Protein AF-A0A6I3U5J6-F1 (afdb_monomer_lite)

InterPro domains:
  IPR018573 Restriction endonuclease, type II, AlwI [PF09491] (8-108)

Sequence (108 aa):
EFGITKVSEVLSFISQRNDKKVQELVTDNALVPTIFEYILAIAWYYISDKKFQLRKSMQLTFSADNLPLSHAGGNKGDIEIEYSDKMLLLEATLMDKSTQKRGELEPV

Radius of gyration: 13.77 Å; chains: 1; bounding box: 37×25×36 Å

Secondary structure (DSSP, 8-state):
---HHHHHHHHHHHHTT-HHHHHHHS-SSS-HHHHHHHHHHHHHHHHS-----TTTTB-EEE-TTS-EEEE--SS--SEEEE-SS-EEEE------HHHHHHHHTTT-

Organism: Streptococcus pneumoniae (NCBI:txid1313)

Foldseek 3Di:
DQDPVLLVVLVVCLVVVVQVVNCVSANPLAGSQQSQLLSVLVNCVVPVPDDWDSVVQAQFDADPVRGGRDGNDDLDARGWTDDPVDIDGDHTDPDDPVCCCVPPVVSD

Structure (mmCIF, N/CA/C/O backbone):
data_AF-A0A6I3U5J6-F1
#
_entry.id   AF-A0A6I3U5J6-F1
#
loop_
_atom_site.group_PDB
_atom_site.id
_atom_site.type_symbol
_atom_site.l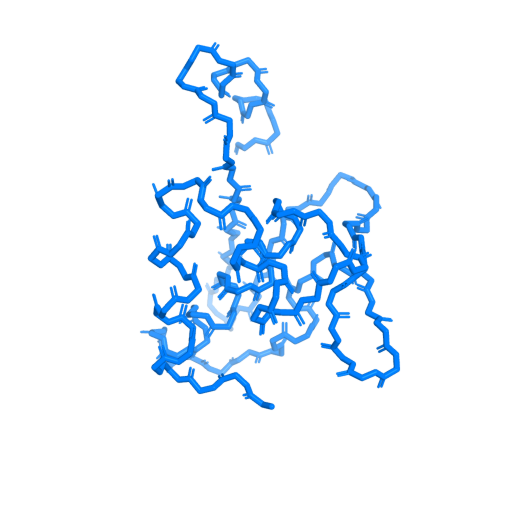abel_atom_id
_atom_site.label_alt_id
_atom_site.label_comp_id
_atom_site.label_asym_id
_atom_site.label_entity_id
_atom_site.label_seq_id
_atom_site.pdbx_PDB_ins_code
_atom_site.Cartn_x
_atom_site.Cartn_y
_atom_site.Cartn_z
_atom_site.occupancy
_atom_site.B_iso_or_equiv
_atom_site.auth_seq_id
_atom_site.auth_comp_id
_atom_site.auth_asym_id
_atom_site.auth_atom_id
_atom_site.pdbx_PDB_model_num
ATOM 1 N N . GLU A 1 1 ? 8.522 -2.161 10.652 1.00 72.06 1 GLU A N 1
ATOM 2 C CA . GLU A 1 1 ? 7.188 -1.582 10.925 1.00 72.06 1 GLU A CA 1
ATOM 3 C C . GLU A 1 1 ? 6.969 -0.363 10.022 1.00 72.06 1 GLU A C 1
ATOM 5 O O . GLU A 1 1 ? 7.929 0.367 9.788 1.00 72.06 1 GLU A O 1
ATOM 10 N N . PHE A 1 2 ? 5.777 -0.185 9.440 1.00 92.19 2 PHE A N 1
ATOM 11 C CA . PHE A 1 2 ? 5.473 0.886 8.474 1.00 92.19 2 PHE A CA 1
ATOM 12 C C . PHE A 1 2 ? 4.714 2.033 9.143 1.00 92.19 2 PHE A C 1
ATOM 14 O O . PHE A 1 2 ? 3.493 2.034 9.142 1.00 92.19 2 PHE A O 1
ATOM 21 N N . GLY A 1 3 ? 5.433 3.009 9.705 1.00 95.31 3 GLY A N 1
ATOM 22 C CA . GLY A 1 3 ? 4.818 4.234 10.233 1.00 95.31 3 GLY A CA 1
ATOM 23 C C . GLY A 1 3 ? 4.309 5.178 9.134 1.00 95.31 3 GLY A C 1
ATOM 24 O O . GLY A 1 3 ? 4.733 5.076 7.981 1.00 95.31 3 GLY A O 1
ATOM 25 N N . ILE A 1 4 ? 3.466 6.149 9.510 1.00 95.88 4 ILE A N 1
ATOM 26 C CA . ILE A 1 4 ? 2.828 7.127 8.600 1.00 95.88 4 ILE A CA 1
ATOM 27 C C . ILE A 1 4 ? 3.836 7.788 7.647 1.00 95.88 4 ILE A C 1
ATOM 29 O O . ILE A 1 4 ? 3.593 7.844 6.446 1.00 95.88 4 ILE A O 1
ATOM 33 N N . THR A 1 5 ? 4.993 8.239 8.145 1.00 97.38 5 THR A N 1
ATOM 34 C CA . THR A 1 5 ? 6.021 8.883 7.307 1.00 97.38 5 THR A CA 1
ATOM 35 C C . THR A 1 5 ? 6.529 7.957 6.205 1.00 97.38 5 THR A C 1
ATOM 37 O O . THR A 1 5 ? 6.624 8.374 5.054 1.00 97.38 5 THR A O 1
ATOM 40 N N . LYS A 1 6 ? 6.803 6.688 6.537 1.00 98.00 6 LYS A N 1
ATOM 41 C CA . LYS A 1 6 ? 7.290 5.697 5.570 1.00 98.00 6 LYS A CA 1
ATOM 42 C C . LYS A 1 6 ? 6.204 5.332 4.556 1.00 98.00 6 LYS A C 1
ATOM 44 O O . LYS A 1 6 ? 6.496 5.192 3.377 1.00 98.00 6 LYS A O 1
ATOM 49 N N . VAL A 1 7 ? 4.954 5.207 5.000 1.00 98.38 7 VAL A N 1
ATOM 50 C CA . VAL A 1 7 ? 3.801 4.963 4.118 1.00 98.38 7 VAL A CA 1
ATOM 51 C C . VAL A 1 7 ? 3.658 6.090 3.094 1.00 98.38 7 VAL A C 1
ATOM 53 O O . VAL A 1 7 ? 3.618 5.824 1.895 1.00 98.38 7 VAL A O 1
ATOM 56 N N . SER A 1 8 ? 3.663 7.346 3.548 1.00 98.19 8 SER A N 1
ATOM 57 C CA . SER A 1 8 ? 3.593 8.520 2.670 1.00 98.19 8 SER A CA 1
ATOM 58 C C . SER A 1 8 ? 4.777 8.606 1.705 1.00 98.19 8 SER A C 1
ATOM 60 O O . SER A 1 8 ? 4.596 8.942 0.535 1.00 98.19 8 SER A O 1
ATOM 62 N N . GLU A 1 9 ? 5.986 8.278 2.167 1.00 98.50 9 GLU A N 1
ATOM 63 C CA . GLU A 1 9 ? 7.182 8.228 1.322 1.00 98.50 9 GLU A CA 1
ATOM 64 C C . GLU A 1 9 ? 7.047 7.179 0.209 1.00 98.50 9 GLU A C 1
ATOM 66 O O . GLU A 1 9 ? 7.284 7.486 -0.960 1.00 98.50 9 GLU A O 1
ATOM 71 N N . VAL A 1 10 ? 6.605 5.961 0.539 1.00 98.75 10 VAL A N 1
ATOM 72 C CA . VAL A 1 10 ? 6.408 4.902 -0.461 1.00 98.75 10 VAL A CA 1
ATOM 73 C C . VAL A 1 10 ? 5.324 5.291 -1.470 1.00 98.75 10 VAL A C 1
ATOM 75 O O . VAL A 1 10 ? 5.548 5.152 -2.672 1.00 98.75 10 VAL A O 1
ATOM 78 N N . LEU A 1 11 ? 4.191 5.842 -1.020 1.00 98.56 11 LEU A N 1
ATOM 79 C CA . LEU A 1 11 ? 3.132 6.332 -1.915 1.00 98.56 11 LEU A CA 1
ATOM 80 C C . LEU A 1 11 ? 3.634 7.435 -2.861 1.00 98.56 11 LEU A C 1
ATOM 82 O O . LEU A 1 11 ? 3.278 7.443 -4.040 1.00 98.56 11 LEU A O 1
ATOM 86 N N . SER A 1 12 ? 4.505 8.326 -2.377 1.00 98.62 12 SER A N 1
ATOM 87 C CA . SER A 1 12 ? 5.158 9.339 -3.213 1.00 98.62 12 SER A CA 1
ATOM 88 C C . SER A 1 12 ? 5.982 8.693 -4.333 1.00 98.62 12 SER A C 1
ATOM 90 O O . SER A 1 12 ? 5.808 9.044 -5.501 1.00 98.62 12 SER A O 1
ATOM 92 N N . PHE A 1 13 ? 6.802 7.684 -4.025 1.00 98.81 13 PHE A N 1
ATOM 93 C CA . PHE A 1 13 ? 7.575 6.971 -5.049 1.00 98.81 13 PHE A CA 1
ATOM 94 C C . PHE A 1 13 ? 6.706 6.162 -6.022 1.00 98.81 13 PHE A C 1
ATOM 96 O O . PHE A 1 13 ? 7.010 6.149 -7.217 1.00 98.81 13 PHE A O 1
ATOM 103 N N . ILE A 1 14 ? 5.602 5.567 -5.558 1.00 98.50 14 ILE A N 1
ATOM 104 C CA . ILE A 1 14 ? 4.612 4.911 -6.430 1.00 98.50 14 ILE A CA 1
ATOM 105 C C . ILE A 1 14 ? 4.030 5.924 -7.427 1.00 98.50 14 ILE A C 1
ATOM 107 O O . ILE A 1 14 ? 4.016 5.665 -8.631 1.00 98.50 14 ILE A O 1
ATOM 111 N N . SER A 1 15 ? 3.626 7.112 -6.960 1.00 97.94 15 SER A N 1
ATOM 112 C CA . SER A 1 15 ? 3.062 8.165 -7.825 1.00 97.94 15 SER A CA 1
ATOM 113 C C . SER A 1 15 ? 4.037 8.666 -8.899 1.00 97.94 15 SER A C 1
ATOM 115 O O . SER A 1 15 ? 3.622 9.087 -9.976 1.00 97.94 15 SER A O 1
ATOM 117 N N . GLN A 1 16 ? 5.339 8.574 -8.624 1.00 98.12 16 GLN A N 1
ATOM 118 C CA . GLN A 1 16 ? 6.418 8.958 -9.535 1.00 98.12 16 GLN A CA 1
ATOM 119 C C . GLN A 1 16 ? 6.857 7.810 -10.455 1.00 98.12 16 GLN A C 1
ATOM 121 O O . GLN A 1 16 ? 7.770 8.001 -11.258 1.00 98.12 16 GLN A O 1
ATOM 126 N N . ARG A 1 17 ? 6.249 6.618 -10.330 1.00 97.31 17 ARG A N 1
ATOM 127 C CA . ARG A 1 17 ? 6.670 5.382 -11.014 1.00 97.31 17 ARG A CA 1
ATOM 128 C C . ARG A 1 17 ? 8.140 5.031 -10.755 1.00 97.31 17 ARG A C 1
ATOM 130 O O . ARG A 1 17 ? 8.836 4.514 -11.627 1.00 97.31 17 ARG A O 1
ATOM 137 N N . ASN A 1 18 ? 8.623 5.319 -9.542 1.00 98.44 18 ASN A N 1
ATOM 138 C CA . ASN A 1 18 ? 9.969 4.960 -9.101 1.00 98.44 18 ASN A CA 1
ATOM 139 C C . ASN A 1 18 ? 9.970 3.572 -8.446 1.00 98.44 18 ASN A C 1
ATOM 141 O O . ASN A 1 18 ? 10.206 3.414 -7.246 1.00 98.44 18 ASN A O 1
ATOM 145 N N . ASP A 1 19 ? 9.693 2.563 -9.265 1.00 98.44 19 ASP A N 1
ATOM 146 C CA . ASP A 1 19 ? 9.455 1.179 -8.847 1.00 98.44 19 ASP A CA 1
ATOM 147 C C . ASP A 1 19 ? 10.649 0.581 -8.088 1.00 98.44 19 ASP A C 1
ATOM 149 O O . ASP A 1 19 ? 10.478 -0.081 -7.063 1.00 98.44 19 ASP A O 1
ATOM 153 N N . LYS A 1 20 ? 11.874 0.910 -8.522 1.00 98.56 20 LYS A N 1
ATOM 154 C CA . LYS A 1 20 ? 13.105 0.506 -7.832 1.00 98.56 20 LYS A CA 1
ATOM 155 C C . LYS A 1 20 ? 13.113 0.996 -6.385 1.00 98.56 20 LYS A C 1
ATOM 157 O O . LYS A 1 20 ? 13.414 0.227 -5.476 1.00 98.56 20 LYS A O 1
ATOM 162 N N . LYS A 1 21 ? 12.767 2.269 -6.156 1.00 98.56 21 LYS A N 1
ATOM 163 C CA . LYS A 1 21 ? 12.785 2.832 -4.805 1.00 98.56 21 LYS A CA 1
ATOM 164 C C . LYS A 1 21 ? 11.683 2.252 -3.924 1.00 98.56 21 LYS A C 1
ATOM 166 O O . LYS A 1 21 ? 11.905 2.038 -2.735 1.00 98.56 21 LYS A O 1
ATOM 171 N N . VAL A 1 22 ? 10.523 1.954 -4.509 1.00 98.75 22 VAL A N 1
ATOM 172 C CA . VAL A 1 22 ? 9.428 1.262 -3.818 1.00 98.75 22 VAL A CA 1
ATOM 173 C C . VAL A 1 22 ? 9.888 -0.109 -3.319 1.00 98.75 22 VAL A C 1
ATOM 175 O O . VAL A 1 22 ? 9.728 -0.409 -2.136 1.00 98.75 22 VAL A O 1
ATOM 178 N N . GLN A 1 23 ? 10.523 -0.907 -4.178 1.00 98.44 23 GLN A N 1
ATOM 179 C CA . GLN A 1 23 ? 11.020 -2.232 -3.800 1.00 98.44 23 GLN A CA 1
ATOM 180 C C . GLN A 1 23 ? 12.147 -2.163 -2.759 1.00 98.44 23 GLN A C 1
ATOM 182 O O . GLN A 1 23 ? 12.122 -2.918 -1.791 1.00 98.44 23 GLN A O 1
ATOM 187 N N . GLU A 1 24 ? 13.074 -1.204 -2.874 1.00 98.19 24 GLU A N 1
ATOM 188 C CA . GLU A 1 24 ? 14.111 -0.964 -1.853 1.00 98.19 24 GLU A CA 1
ATOM 189 C C . GLU A 1 24 ? 13.523 -0.628 -0.471 1.00 98.19 24 GLU A C 1
ATOM 191 O O . GLU A 1 24 ? 14.082 -1.010 0.557 1.00 98.19 24 GLU A O 1
ATOM 196 N N . LEU A 1 25 ? 12.419 0.126 -0.424 1.00 98.12 25 LEU A N 1
ATOM 197 C CA . LEU A 1 25 ? 11.792 0.554 0.831 1.00 98.12 25 LEU A CA 1
ATOM 198 C C . LEU A 1 25 ? 10.865 -0.505 1.436 1.00 98.12 25 LEU A C 1
ATOM 200 O O . LEU A 1 25 ? 10.653 -0.492 2.657 1.00 98.12 25 LEU A O 1
ATOM 204 N N . VAL A 1 26 ? 10.290 -1.376 0.604 1.00 98.25 26 VAL A N 1
ATOM 205 C CA . VAL A 1 26 ? 9.306 -2.384 1.014 1.00 98.25 26 VAL A CA 1
ATOM 206 C C . VAL A 1 26 ? 9.879 -3.789 0.900 1.00 98.25 26 VAL A C 1
ATOM 208 O O . VAL A 1 26 ? 10.204 -4.388 1.923 1.00 98.25 26 VAL A O 1
ATOM 211 N N . THR A 1 27 ? 9.959 -4.320 -0.317 1.00 98.06 27 THR A N 1
ATOM 212 C CA . THR A 1 27 ? 10.559 -5.613 -0.649 1.00 98.06 27 THR A CA 1
ATOM 213 C C . THR A 1 27 ? 10.705 -5.737 -2.165 1.00 98.06 27 THR A C 1
ATOM 215 O O . THR A 1 27 ? 9.887 -5.214 -2.918 1.00 98.06 27 THR A O 1
ATOM 218 N N . ASP A 1 28 ? 11.717 -6.465 -2.616 1.00 97.56 28 ASP A N 1
ATOM 219 C CA . ASP A 1 28 ? 11.911 -6.902 -4.000 1.00 97.56 28 ASP A CA 1
ATOM 220 C C . ASP A 1 28 ? 11.256 -8.264 -4.303 1.00 97.56 28 ASP A C 1
ATOM 222 O O . ASP A 1 28 ? 11.212 -8.682 -5.457 1.00 97.56 28 ASP A O 1
ATOM 226 N N . ASN A 1 29 ? 10.678 -8.927 -3.294 1.00 97.56 29 ASN A N 1
ATOM 227 C CA . ASN A 1 29 ? 9.975 -10.207 -3.448 1.00 97.56 29 ASN A CA 1
ATOM 228 C C . ASN A 1 29 ? 8.543 -10.072 -3.996 1.00 97.56 29 ASN A C 1
ATOM 230 O O . ASN A 1 29 ? 7.873 -11.084 -4.193 1.00 97.56 29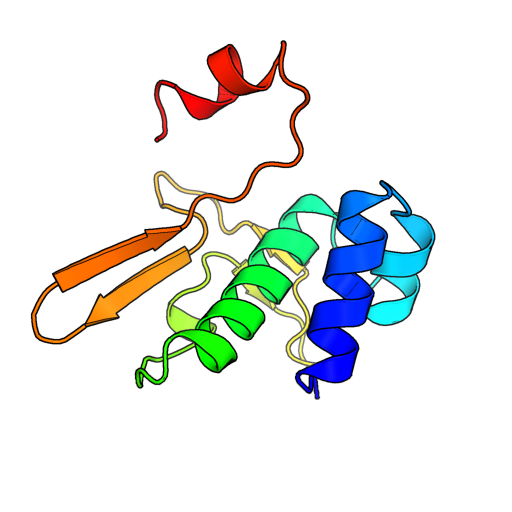 ASN A O 1
ATOM 234 N N . ALA A 1 30 ? 8.064 -8.846 -4.220 1.00 97.62 30 ALA A N 1
ATOM 235 C CA . ALA A 1 30 ? 6.736 -8.557 -4.750 1.00 97.62 30 ALA A CA 1
ATOM 236 C C . ALA A 1 30 ? 6.795 -7.519 -5.876 1.00 97.62 30 ALA A C 1
ATOM 238 O O . ALA A 1 30 ? 7.697 -6.676 -5.951 1.00 97.62 30 ALA A O 1
ATOM 239 N N . LEU A 1 31 ? 5.792 -7.566 -6.753 1.00 97.75 31 LEU A N 1
ATOM 240 C CA . LEU A 1 31 ? 5.600 -6.552 -7.786 1.00 97.75 31 LEU A CA 1
ATOM 241 C C . LEU A 1 31 ? 5.054 -5.257 -7.171 1.00 97.75 31 LEU A C 1
ATOM 243 O O . LEU A 1 31 ? 4.331 -5.279 -6.175 1.00 97.75 31 LEU A O 1
ATOM 247 N N . VAL A 1 32 ? 5.359 -4.119 -7.797 1.00 98.25 32 VAL A N 1
ATOM 248 C CA . VAL A 1 32 ? 4.924 -2.800 -7.307 1.00 98.25 32 VAL A CA 1
ATOM 249 C C . VAL A 1 32 ? 3.400 -2.655 -7.180 1.00 98.25 32 VAL A C 1
ATOM 251 O O . VAL A 1 32 ? 2.986 -2.072 -6.182 1.00 98.25 32 VAL A O 1
ATOM 254 N N . PRO A 1 33 ? 2.547 -3.205 -8.069 1.00 97.00 33 PRO A N 1
ATOM 255 C CA . PRO A 1 33 ? 1.097 -3.228 -7.842 1.00 97.00 33 PRO A CA 1
ATOM 256 C C . PRO A 1 33 ? 0.696 -3.926 -6.531 1.00 97.00 33 PRO A C 1
ATOM 258 O O . PRO A 1 33 ? -0.001 -3.340 -5.714 1.00 97.00 33 PRO A O 1
ATOM 261 N N . THR A 1 34 ? 1.262 -5.100 -6.241 1.00 97.75 34 THR A N 1
ATOM 262 C CA . THR A 1 34 ? 1.020 -5.824 -4.979 1.00 97.75 34 THR A CA 1
ATOM 263 C C . THR A 1 34 ? 1.521 -5.042 -3.758 1.00 97.75 34 THR A C 1
ATOM 265 O O . THR A 1 34 ? 0.898 -5.029 -2.696 1.00 97.75 34 THR A O 1
ATOM 268 N N . ILE A 1 35 ? 2.657 -4.350 -3.893 1.00 98.38 35 ILE A N 1
ATOM 269 C CA . ILE A 1 35 ? 3.154 -3.442 -2.852 1.00 98.38 35 ILE A CA 1
ATOM 270 C C . ILE A 1 35 ? 2.207 -2.250 -2.674 1.00 98.38 35 ILE A C 1
ATOM 272 O O . ILE A 1 35 ? 2.022 -1.783 -1.550 1.00 98.38 35 ILE A O 1
ATOM 276 N N . PHE A 1 36 ? 1.606 -1.752 -3.753 1.00 98.44 36 PHE A N 1
ATOM 277 C CA . PHE A 1 36 ? 0.659 -0.650 -3.689 1.00 98.44 36 PHE A CA 1
ATOM 278 C C . PHE A 1 36 ? -0.597 -1.041 -2.906 1.00 98.44 36 PHE A C 1
ATOM 280 O O . PHE A 1 36 ? -0.948 -0.304 -1.988 1.00 98.44 36 PHE A O 1
ATOM 287 N N . GLU A 1 37 ? -1.183 -2.214 -3.159 1.00 97.81 37 GLU A N 1
ATOM 288 C CA . GLU A 1 37 ? -2.289 -2.773 -2.358 1.00 97.81 37 GLU A CA 1
ATOM 289 C C . GLU A 1 37 ? -1.921 -2.819 -0.861 1.00 97.81 37 GLU A C 1
ATOM 291 O O . GLU A 1 37 ? -2.626 -2.283 -0.001 1.00 97.81 37 GLU A O 1
ATOM 296 N N . TYR A 1 38 ? -0.745 -3.373 -0.542 1.00 98.00 38 TYR A N 1
ATOM 297 C CA . TYR A 1 38 ? -0.243 -3.475 0.832 1.00 98.00 38 TYR A CA 1
ATOM 298 C C . TYR A 1 38 ? -0.113 -2.109 1.526 1.00 98.00 38 TYR A C 1
ATOM 300 O O . TYR A 1 38 ? -0.583 -1.915 2.651 1.00 98.00 38 TYR A O 1
ATOM 308 N N . ILE A 1 39 ? 0.526 -1.143 0.862 1.00 98.44 39 ILE A N 1
ATOM 309 C CA . ILE A 1 39 ? 0.758 0.197 1.415 1.00 98.44 39 ILE A CA 1
ATOM 310 C C . ILE A 1 39 ? -0.548 0.989 1.502 1.00 98.44 39 ILE A C 1
ATOM 312 O O . ILE A 1 39 ? -0.733 1.733 2.467 1.00 98.44 39 ILE A O 1
ATOM 316 N N . LEU A 1 40 ? -1.468 0.809 0.553 1.00 98.12 40 LEU A N 1
ATOM 317 C CA . LEU A 1 40 ? -2.776 1.458 0.558 1.00 98.12 40 LEU A CA 1
ATOM 318 C C . LEU A 1 40 ? -3.630 0.986 1.738 1.00 98.12 40 LEU A C 1
ATOM 320 O O . LEU A 1 40 ? -4.231 1.819 2.418 1.00 98.12 40 LEU A O 1
ATOM 324 N N . ALA A 1 41 ? -3.621 -0.313 2.052 1.00 97.44 41 ALA A N 1
ATOM 325 C CA . ALA A 1 41 ? -4.314 -0.842 3.225 1.00 97.44 41 ALA A CA 1
ATOM 326 C C . ALA A 1 41 ? -3.774 -0.233 4.532 1.00 97.44 41 ALA A C 1
ATOM 328 O O . ALA A 1 41 ? -4.547 0.169 5.406 1.00 97.44 41 ALA A O 1
ATOM 329 N N . ILE A 1 42 ? -2.446 -0.108 4.657 1.00 97.44 42 ILE A N 1
ATOM 330 C CA . ILE A 1 42 ? -1.807 0.524 5.823 1.00 97.44 42 ILE A CA 1
ATOM 331 C C . ILE A 1 42 ? -2.139 2.023 5.878 1.00 97.44 42 ILE A C 1
ATOM 333 O O . ILE A 1 42 ? -2.445 2.549 6.948 1.00 97.44 42 ILE A O 1
ATOM 337 N N . ALA A 1 43 ? -2.115 2.719 4.739 1.00 97.81 43 ALA A N 1
ATOM 338 C CA . ALA A 1 43 ? -2.505 4.123 4.665 1.00 97.81 43 ALA A CA 1
ATOM 339 C C . ALA A 1 43 ? -3.949 4.311 5.141 1.00 97.81 43 ALA A C 1
ATOM 341 O O . ALA A 1 43 ? -4.200 5.152 6.005 1.00 97.81 43 ALA A O 1
ATOM 342 N N . TRP A 1 44 ? -4.875 3.479 4.654 1.00 97.81 44 TRP A N 1
ATOM 343 C CA . TRP A 1 44 ? -6.275 3.495 5.067 1.00 97.81 44 TRP A CA 1
ATOM 344 C C . TRP A 1 44 ? -6.450 3.217 6.562 1.00 97.81 44 TRP A C 1
ATOM 346 O O . TRP A 1 44 ? -7.239 3.888 7.230 1.00 97.81 44 TRP A O 1
ATOM 356 N N . TYR A 1 45 ? -5.678 2.281 7.120 1.00 96.00 45 TYR A N 1
ATOM 357 C CA . TYR A 1 45 ? -5.661 2.027 8.561 1.00 96.00 45 TYR A CA 1
ATOM 358 C C . TYR A 1 45 ? -5.319 3.287 9.366 1.00 96.00 45 TYR A C 1
ATOM 360 O O . TYR A 1 45 ? -5.967 3.559 10.373 1.00 96.00 45 TYR A O 1
ATOM 368 N N . TYR A 1 46 ? -4.364 4.093 8.895 1.00 95.56 46 TYR A N 1
ATOM 369 C CA . TYR A 1 46 ? -4.010 5.348 9.557 1.00 95.56 46 TYR A CA 1
ATOM 370 C C . TYR A 1 46 ? -5.047 6.460 9.375 1.00 95.56 46 TYR A C 1
ATOM 372 O O . TYR A 1 46 ? -5.322 7.175 10.336 1.00 95.56 46 TYR A O 1
ATOM 380 N N . ILE A 1 47 ? -5.612 6.635 8.176 1.00 96.00 47 ILE A N 1
ATOM 381 C CA . ILE A 1 47 ? -6.478 7.795 7.886 1.00 96.00 47 ILE A CA 1
ATOM 382 C C . ILE A 1 47 ? -7.957 7.571 8.206 1.00 96.00 47 ILE A C 1
ATOM 384 O O . ILE A 1 47 ? -8.694 8.540 8.368 1.00 96.00 47 ILE A O 1
ATOM 388 N N . SER A 1 48 ? -8.413 6.318 8.273 1.00 94.69 48 SER A N 1
ATOM 389 C CA . SER A 1 48 ? -9.833 6.023 8.499 1.00 94.69 48 SER A CA 1
ATOM 390 C C . SER A 1 48 ? -10.274 6.268 9.941 1.00 94.69 48 SER A C 1
ATOM 392 O O . SER A 1 48 ? -11.470 6.439 10.176 1.00 94.69 48 SER A O 1
ATOM 394 N N . ASP A 1 49 ? -9.339 6.247 10.900 1.00 87.81 49 ASP A N 1
ATOM 395 C CA . ASP A 1 49 ? -9.616 6.243 12.346 1.00 87.81 49 ASP A CA 1
ATOM 396 C C . ASP A 1 49 ? -10.621 5.139 12.758 1.00 87.81 49 ASP A C 1
ATOM 398 O O . ASP A 1 49 ? -11.365 5.234 13.737 1.00 87.81 49 ASP A O 1
ATOM 402 N N . LYS A 1 50 ? -10.688 4.056 11.969 1.00 91.50 50 LYS A N 1
ATOM 403 C CA . LYS A 1 50 ? -11.545 2.894 12.220 1.00 91.50 50 LYS A CA 1
ATOM 404 C C . LYS A 1 50 ? -10.709 1.692 12.626 1.00 91.50 50 LYS A C 1
ATOM 406 O O . LYS A 1 50 ? -9.615 1.462 12.124 1.00 91.50 50 LYS A O 1
ATOM 411 N N . LYS A 1 51 ? -11.279 0.854 13.493 1.00 89.75 51 LYS A N 1
ATOM 412 C CA . LYS A 1 51 ? -10.691 -0.438 13.859 1.00 89.75 51 LYS A CA 1
ATOM 413 C C . LYS A 1 51 ? -11.189 -1.520 12.909 1.00 89.75 51 LYS A C 1
ATOM 415 O O . LYS A 1 51 ? -12.388 -1.765 12.838 1.00 89.75 51 LYS A O 1
ATOM 420 N N . PHE A 1 52 ? -10.263 -2.182 12.228 1.00 95.06 52 PHE A N 1
ATOM 421 C CA . PHE A 1 52 ? -10.510 -3.376 11.422 1.00 95.06 52 PHE A CA 1
ATOM 422 C C . PHE A 1 52 ? -9.262 -4.267 11.419 1.00 95.06 52 PHE A C 1
ATOM 424 O O . PHE A 1 52 ? -8.174 -3.845 11.816 1.00 95.06 52 PHE A O 1
ATOM 431 N N . GLN A 1 53 ? -9.412 -5.527 11.009 1.00 94.50 53 GLN A N 1
ATOM 432 C CA . GLN A 1 53 ? -8.298 -6.474 10.961 1.00 94.50 53 GLN A CA 1
ATOM 433 C C . GLN A 1 53 ? -7.462 -6.244 9.697 1.00 94.50 53 GLN A C 1
ATOM 435 O O . GLN A 1 53 ? -7.671 -6.919 8.697 1.00 94.50 53 GLN A O 1
ATOM 440 N N . LEU A 1 54 ? -6.490 -5.328 9.770 1.00 95.00 54 LEU A N 1
ATOM 441 C CA . LEU A 1 54 ? -5.672 -4.884 8.632 1.00 95.00 54 LEU A CA 1
ATOM 442 C C . LEU A 1 54 ? -5.102 -6.028 7.779 1.00 95.00 54 LEU A C 1
ATOM 444 O O . LEU A 1 54 ? -5.182 -5.993 6.561 1.00 95.00 54 LEU A O 1
ATOM 448 N N . ARG A 1 55 ? -4.549 -7.080 8.396 1.00 94.12 55 ARG A N 1
ATOM 449 C CA . ARG A 1 55 ? -4.040 -8.220 7.615 1.00 94.12 55 ARG A CA 1
ATOM 450 C C . ARG A 1 55 ? -5.146 -8.952 6.863 1.00 94.12 55 ARG A C 1
ATOM 452 O O . ARG A 1 55 ? -4.932 -9.361 5.733 1.00 94.12 55 ARG A O 1
ATOM 459 N N . LYS A 1 56 ? -6.290 -9.162 7.515 1.00 94.06 56 LYS A N 1
ATOM 460 C CA . LYS A 1 56 ? -7.400 -9.929 6.942 1.00 94.06 56 LYS A CA 1
ATOM 461 C C . LYS A 1 56 ? -8.162 -9.159 5.877 1.00 94.06 56 LYS A C 1
ATOM 463 O O . LYS A 1 56 ? -8.880 -9.794 5.122 1.00 94.06 56 LYS A O 1
ATOM 468 N N . SER A 1 57 ? -8.027 -7.836 5.847 1.00 95.81 57 SER A N 1
ATOM 469 C CA . SER A 1 57 ? -8.640 -7.035 4.799 1.00 95.81 57 SER A CA 1
ATOM 470 C C . SER A 1 57 ? -7.874 -7.082 3.487 1.00 95.81 57 SER A C 1
ATOM 472 O O . SER A 1 57 ? -8.406 -6.600 2.508 1.00 95.81 57 SER A O 1
ATOM 474 N N . MET A 1 58 ? -6.630 -7.572 3.465 1.00 96.12 58 MET A N 1
ATOM 475 C CA . MET A 1 58 ? -5.796 -7.593 2.262 1.00 96.12 58 MET A CA 1
ATOM 476 C C . MET A 1 58 ? -5.836 -8.958 1.588 1.00 96.12 58 MET A C 1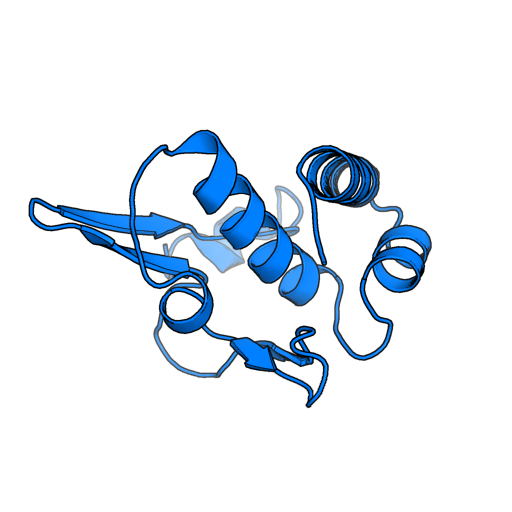
ATOM 478 O O . MET A 1 58 ? -5.556 -9.977 2.233 1.00 96.12 58 MET A O 1
ATOM 482 N N . GLN A 1 59 ? -6.042 -8.967 0.273 1.00 95.62 59 GLN A N 1
ATOM 483 C CA . GLN A 1 59 ? -6.074 -10.189 -0.525 1.00 95.62 59 GLN A CA 1
ATOM 484 C C . GLN A 1 59 ? -4.660 -10.527 -0.996 1.00 95.62 59 GLN A C 1
ATOM 486 O O . GLN A 1 59 ? -4.365 -10.664 -2.176 1.00 95.62 59 GLN A O 1
ATOM 491 N N . LEU A 1 60 ? -3.753 -10.664 -0.027 1.00 96.19 60 LEU A N 1
ATOM 492 C CA . LEU A 1 60 ? -2.322 -10.832 -0.246 1.00 96.19 60 LEU A CA 1
ATOM 493 C C . LEU A 1 60 ? -1.789 -12.080 0.456 1.00 96.19 60 LEU A C 1
ATOM 495 O O . LEU A 1 60 ? -2.250 -12.478 1.529 1.00 96.19 60 LEU A O 1
ATOM 499 N N . THR A 1 61 ? -0.744 -12.662 -0.122 1.00 95.56 61 THR A N 1
ATOM 500 C CA . THR A 1 61 ? 0.134 -13.598 0.581 1.00 95.56 61 THR A CA 1
ATOM 501 C C . THR A 1 61 ? 1.302 -12.844 1.216 1.00 95.56 61 THR A C 1
ATOM 503 O O . THR A 1 61 ? 1.730 -11.796 0.727 1.00 95.56 61 THR A O 1
ATOM 506 N N . PHE A 1 62 ? 1.814 -13.367 2.333 1.00 96.12 62 PHE A N 1
ATOM 507 C CA . PHE A 1 62 ? 2.833 -12.693 3.136 1.00 96.12 62 PHE A CA 1
ATOM 508 C C . PHE A 1 62 ? 4.040 -13.588 3.397 1.00 96.12 62 PHE A C 1
ATOM 510 O O . PHE A 1 62 ? 3.898 -14.795 3.596 1.00 96.12 62 PHE A O 1
ATOM 517 N N . SER A 1 63 ? 5.218 -12.973 3.464 1.00 95.75 63 SER A N 1
ATOM 518 C CA . SER A 1 63 ? 6.431 -13.607 3.973 1.00 95.75 63 SER A CA 1
ATOM 519 C C . SER A 1 63 ? 6.373 -13.795 5.495 1.00 95.75 63 SER A C 1
ATOM 521 O O . SER A 1 63 ? 5.498 -13.252 6.177 1.00 95.75 63 SER A O 1
ATOM 523 N N . ALA A 1 64 ? 7.355 -14.516 6.046 1.00 95.38 64 ALA A N 1
ATOM 524 C CA . ALA A 1 64 ? 7.532 -14.650 7.495 1.00 95.38 64 ALA A CA 1
ATOM 525 C C . ALA A 1 64 ? 7.721 -13.290 8.202 1.00 95.38 64 ALA A C 1
ATOM 527 O O . ALA A 1 64 ? 7.290 -13.120 9.341 1.00 95.38 64 ALA A O 1
ATOM 528 N N . ASP A 1 65 ? 8.282 -12.304 7.495 1.00 94.38 65 ASP A N 1
ATOM 529 C CA . ASP A 1 65 ? 8.492 -10.936 7.982 1.00 94.38 65 ASP A CA 1
ATOM 530 C C . ASP A 1 65 ? 7.275 -10.023 7.774 1.00 94.38 65 ASP A C 1
ATOM 532 O O . ASP A 1 65 ? 7.354 -8.813 7.990 1.00 94.38 65 ASP A O 1
ATOM 536 N N . ASN A 1 66 ? 6.128 -10.584 7.374 1.00 93.50 66 ASN A N 1
ATOM 537 C CA . ASN A 1 66 ? 4.877 -9.860 7.151 1.00 93.50 66 ASN A CA 1
ATOM 538 C C . ASN A 1 66 ? 4.915 -8.830 6.010 1.00 93.50 66 ASN A C 1
ATOM 540 O O . ASN A 1 66 ? 4.143 -7.865 6.020 1.00 93.50 66 ASN A O 1
ATOM 544 N N . LEU A 1 67 ? 5.779 -9.061 5.024 1.00 97.06 67 LEU A N 1
ATOM 545 C CA . LEU A 1 67 ? 5.851 -8.290 3.783 1.00 97.06 67 LEU A CA 1
ATOM 546 C C . LEU A 1 67 ? 5.030 -8.982 2.685 1.00 97.06 67 LEU A C 1
ATOM 548 O O . LEU A 1 67 ? 4.892 -10.208 2.737 1.00 97.06 67 LEU A O 1
ATOM 552 N N . PRO A 1 68 ? 4.463 -8.233 1.723 1.00 97.44 68 PRO A N 1
ATOM 553 C CA . PRO A 1 68 ? 3.681 -8.826 0.644 1.00 97.44 68 PRO A CA 1
ATOM 554 C C . PRO A 1 68 ? 4.564 -9.702 -0.253 1.00 97.44 68 PRO A C 1
ATOM 556 O O . PRO A 1 68 ? 5.744 -9.408 -0.439 1.00 97.44 68 PRO A O 1
ATOM 559 N N . LEU A 1 69 ? 3.983 -10.761 -0.818 1.00 96.88 69 LEU A N 1
ATOM 560 C CA . LEU A 1 69 ? 4.624 -11.611 -1.830 1.00 96.88 69 LEU A CA 1
ATOM 561 C C . LEU A 1 69 ? 3.849 -11.576 -3.151 1.00 96.88 69 LEU A C 1
ATOM 563 O O . LEU A 1 69 ? 4.412 -11.281 -4.202 1.00 96.88 69 LEU A O 1
ATOM 567 N N . SER A 1 70 ? 2.546 -11.841 -3.103 1.00 93.62 70 SER A N 1
ATOM 568 C CA . SER A 1 70 ? 1.678 -11.838 -4.282 1.00 93.62 70 SER A CA 1
ATOM 569 C C . SER A 1 70 ? 0.227 -11.542 -3.920 1.00 93.62 70 SER A C 1
ATOM 571 O O . SER A 1 70 ? -0.185 -11.751 -2.776 1.00 93.62 70 SER A O 1
ATOM 573 N N . HIS A 1 71 ? -0.548 -11.115 -4.917 1.00 85.62 71 HIS A N 1
ATOM 574 C CA . HIS A 1 71 ? -2.004 -11.095 -4.831 1.00 85.62 71 HIS A CA 1
ATOM 575 C C . HIS A 1 71 ? -2.546 -12.529 -4.704 1.00 85.62 71 HIS A C 1
ATOM 577 O O . HIS A 1 71 ? -2.078 -13.458 -5.377 1.00 85.62 71 HIS A O 1
ATOM 583 N N . ALA A 1 72 ? -3.510 -12.729 -3.811 1.00 74.81 72 ALA A N 1
ATOM 584 C CA . ALA A 1 72 ? -4.180 -14.002 -3.605 1.00 74.81 72 ALA A CA 1
ATOM 585 C C . ALA A 1 72 ? -5.267 -14.164 -4.676 1.00 74.81 72 ALA A C 1
ATOM 587 O O . ALA A 1 72 ? -6.250 -13.440 -4.673 1.00 74.81 72 ALA A O 1
ATOM 588 N N . GLY A 1 73 ? -5.092 -15.109 -5.604 1.00 68.62 73 GLY A N 1
ATOM 589 C CA . GLY A 1 73 ? -6.036 -15.288 -6.712 1.00 68.62 73 GLY A CA 1
ATOM 590 C C . GLY A 1 73 ? -7.485 -15.555 -6.267 1.00 68.62 73 GLY A C 1
ATOM 591 O O . GLY A 1 73 ? -7.727 -16.211 -5.253 1.00 68.62 73 GLY A O 1
ATOM 592 N N . GLY A 1 74 ? -8.448 -15.087 -7.064 1.00 66.12 74 GLY A N 1
ATOM 593 C CA . GLY A 1 74 ? -9.887 -15.272 -6.855 1.00 66.12 74 GLY A CA 1
ATOM 594 C C . GLY A 1 74 ? -10.695 -14.079 -7.377 1.00 66.12 74 GLY A C 1
ATOM 595 O O . GLY A 1 74 ? -10.118 -13.075 -7.769 1.00 66.12 74 GLY A O 1
ATOM 596 N N . ASN A 1 75 ? -12.027 -14.180 -7.369 1.00 73.88 75 ASN A N 1
ATOM 597 C CA . ASN A 1 75 ? -12.936 -13.065 -7.687 1.00 73.88 75 ASN A CA 1
ATOM 598 C C . ASN A 1 75 ? -13.164 -12.195 -6.438 1.00 73.88 75 ASN A C 1
ATOM 600 O O . ASN A 1 75 ? -14.281 -12.139 -5.920 1.00 73.88 75 ASN A O 1
ATOM 604 N N . LYS A 1 76 ? -12.091 -11.634 -5.883 1.00 85.44 76 LYS A N 1
ATOM 605 C CA . LYS A 1 76 ? -12.121 -10.812 -4.670 1.00 85.44 76 LYS A CA 1
ATOM 606 C C . LYS A 1 76 ? -11.553 -9.433 -4.958 1.00 85.44 76 LYS A C 1
ATOM 608 O O . LYS A 1 76 ? -10.743 -9.309 -5.870 1.00 85.44 76 LYS A O 1
ATOM 613 N N . GLY A 1 77 ? -11.968 -8.455 -4.162 1.00 90.19 77 GLY A N 1
ATOM 614 C CA . GLY A 1 77 ? -11.375 -7.125 -4.222 1.00 90.19 77 GLY A CA 1
ATOM 615 C C . GLY A 1 77 ? -9.989 -7.100 -3.589 1.00 90.19 77 GLY A C 1
ATOM 616 O O . GLY A 1 77 ? -9.670 -7.954 -2.751 1.00 90.19 77 GLY A O 1
ATOM 617 N N . ASP A 1 78 ? -9.176 -6.111 -3.947 1.00 95.06 78 ASP A N 1
ATOM 618 C CA . ASP A 1 78 ? -7.808 -5.977 -3.431 1.00 95.06 78 ASP A CA 1
ATOM 619 C C . ASP A 1 78 ? -7.789 -5.820 -1.902 1.00 95.06 78 ASP A C 1
ATOM 621 O O . ASP A 1 78 ? -7.009 -6.466 -1.182 1.00 95.06 78 ASP A O 1
ATOM 625 N N . ILE A 1 79 ? -8.666 -4.946 -1.393 1.00 96.75 79 ILE A N 1
ATOM 626 C CA . ILE A 1 79 ? -8.823 -4.675 0.033 1.00 96.75 79 ILE A CA 1
ATOM 627 C C . ILE A 1 79 ? -10.309 -4.655 0.402 1.00 96.75 79 ILE A C 1
ATOM 629 O O . ILE A 1 79 ? -11.045 -3.739 0.036 1.00 96.75 79 ILE A O 1
ATOM 633 N N . GLU A 1 80 ? -10.733 -5.618 1.216 1.00 96.44 80 GLU A N 1
ATOM 634 C CA . GLU A 1 80 ? -12.109 -5.761 1.699 1.00 96.44 80 GLU A CA 1
ATOM 635 C C . GLU A 1 80 ? -12.175 -5.507 3.209 1.00 96.44 80 GLU A C 1
ATOM 637 O O . GLU A 1 80 ? -11.611 -6.245 4.021 1.00 96.44 80 GLU A O 1
ATOM 642 N N . ILE A 1 81 ? -12.878 -4.452 3.619 1.00 96.88 81 ILE A N 1
ATOM 643 C CA . ILE A 1 81 ? -13.007 -4.067 5.025 1.00 96.88 81 ILE A CA 1
ATOM 644 C C . ILE A 1 81 ? -14.468 -4.130 5.446 1.00 96.88 81 ILE A C 1
ATOM 646 O O . ILE A 1 81 ? -15.309 -3.361 4.983 1.00 96.88 81 ILE A O 1
ATOM 650 N N . GLU A 1 82 ? -14.753 -5.014 6.396 1.00 95.12 82 GLU A N 1
ATOM 651 C CA . GLU A 1 82 ? -16.049 -5.093 7.057 1.00 95.12 82 GLU A CA 1
ATOM 652 C C . GLU A 1 82 ? -16.046 -4.233 8.328 1.00 95.12 82 GLU A C 1
ATOM 654 O O . GLU A 1 82 ? -15.299 -4.479 9.282 1.00 95.12 82 GLU A O 1
ATOM 659 N N . TYR A 1 83 ? -16.889 -3.205 8.332 1.00 93.81 83 TYR A N 1
ATOM 660 C CA . TYR A 1 83 ? -17.263 -2.452 9.523 1.00 93.81 83 TYR A CA 1
ATOM 661 C C . TYR A 1 83 ? -18.624 -2.937 10.033 1.00 93.81 83 TYR A C 1
ATOM 663 O O . TYR A 1 83 ? -19.358 -3.631 9.337 1.00 93.81 83 TYR A O 1
ATOM 671 N N . SER A 1 84 ? -19.003 -2.535 11.247 1.00 92.44 84 SER A N 1
ATOM 672 C CA . SER A 1 84 ? -20.282 -2.942 11.849 1.00 92.44 84 SER A CA 1
ATOM 673 C C . SER A 1 84 ? -21.518 -2.488 11.067 1.00 92.44 84 SER A C 1
ATOM 675 O O . SER A 1 84 ? -22.583 -3.076 11.214 1.00 92.44 84 SER A O 1
ATOM 677 N N . ASP A 1 85 ? -21.400 -1.402 10.304 1.00 94.12 85 ASP A N 1
ATOM 678 C CA . ASP A 1 85 ? -22.499 -0.726 9.614 1.00 94.12 85 ASP A CA 1
ATOM 679 C C . ASP A 1 85 ? -22.401 -0.795 8.084 1.00 94.12 85 ASP A C 1
ATOM 681 O O . ASP A 1 85 ? -23.355 -0.429 7.398 1.00 94.12 85 ASP A O 1
ATOM 685 N N . LYS A 1 86 ? -21.257 -1.223 7.539 1.00 95.38 86 LYS A N 1
ATOM 686 C CA . LYS A 1 86 ? -20.994 -1.215 6.096 1.00 95.38 86 LYS A CA 1
ATOM 687 C C . LYS A 1 86 ? -19.794 -2.072 5.718 1.00 95.38 86 LYS A C 1
ATOM 689 O O . LYS A 1 86 ? -18.911 -2.328 6.531 1.00 95.38 86 LYS A 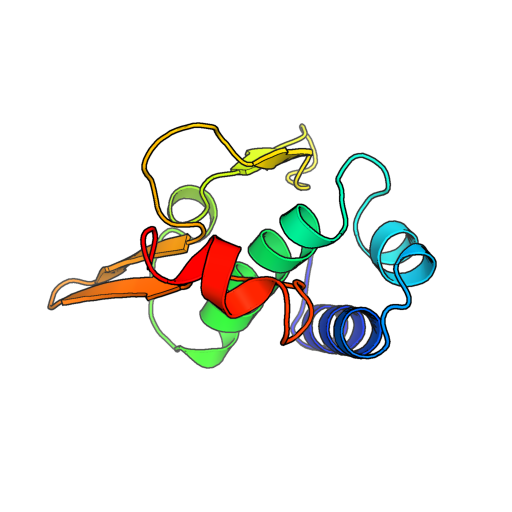O 1
ATOM 694 N N . MET A 1 87 ? -19.719 -2.393 4.435 1.00 95.44 87 MET A N 1
ATOM 695 C CA . MET A 1 87 ? -18.527 -2.936 3.796 1.00 95.44 87 MET A CA 1
ATOM 696 C C . MET A 1 87 ? -17.859 -1.846 2.951 1.00 95.44 87 MET A C 1
ATOM 698 O O . MET A 1 87 ? -18.543 -1.016 2.348 1.00 95.44 87 MET A O 1
ATOM 702 N N . LEU A 1 88 ? -16.531 -1.830 2.935 1.00 95.94 88 LEU A N 1
ATOM 703 C CA . LEU A 1 88 ? -15.718 -0.979 2.075 1.00 95.94 88 LEU A CA 1
ATOM 704 C C . LEU A 1 88 ? -14.811 -1.864 1.224 1.00 95.94 88 LEU A C 1
ATOM 706 O O . LEU A 1 88 ? -14.068 -2.674 1.774 1.00 95.94 88 LEU A O 1
ATOM 710 N N . LEU A 1 89 ? -14.857 -1.660 -0.088 1.00 96.12 89 LEU A N 1
ATOM 711 C CA . LEU A 1 89 ? -13.891 -2.205 -1.034 1.00 96.12 89 LEU A CA 1
ATOM 712 C C . LEU A 1 89 ? -12.978 -1.064 -1.485 1.00 96.12 89 LEU A C 1
ATOM 714 O O . LEU A 1 89 ? -13.459 0.037 -1.774 1.00 96.12 89 LEU A O 1
ATOM 718 N N . LEU A 1 90 ? -11.671 -1.311 -1.510 1.00 96.00 90 LEU A N 1
ATOM 719 C CA . LEU A 1 90 ? -10.691 -0.426 -2.133 1.00 96.00 90 LEU A CA 1
ATOM 720 C C . LEU A 1 90 ? -9.953 -1.225 -3.204 1.00 96.00 90 LEU A C 1
ATOM 722 O O . LEU A 1 90 ? -9.252 -2.170 -2.860 1.00 96.00 90 LEU A O 1
ATOM 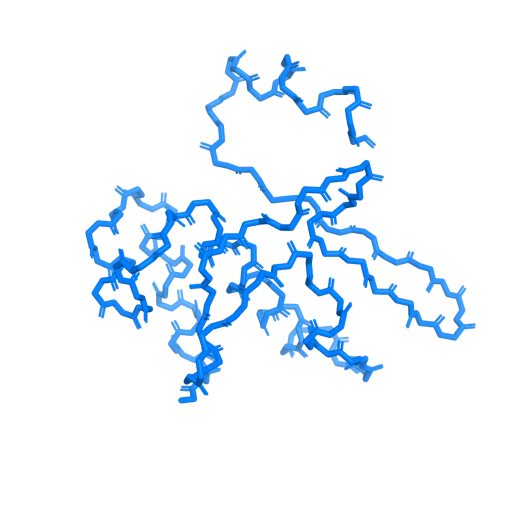726 N N . GLU A 1 91 ? -10.092 -0.796 -4.456 1.00 94.75 91 GLU A N 1
ATOM 727 C CA . GLU A 1 91 ? -9.419 -1.381 -5.622 1.00 94.75 91 GLU A CA 1
ATOM 728 C C . GLU A 1 91 ? -8.285 -0.452 -6.070 1.00 94.75 91 GLU A C 1
ATOM 730 O O . GLU A 1 91 ? -8.467 0.766 -6.220 1.00 94.75 91 GLU A O 1
ATOM 735 N N . ALA A 1 92 ? -7.091 -1.008 -6.240 1.00 94.44 92 ALA A N 1
ATOM 736 C CA . ALA A 1 92 ? -5.846 -0.283 -6.411 1.00 94.44 92 ALA A CA 1
ATOM 737 C C . ALA A 1 92 ? -5.205 -0.620 -7.759 1.00 94.44 92 ALA A C 1
ATOM 739 O O . ALA A 1 92 ? -4.641 -1.686 -7.966 1.00 94.44 92 ALA A O 1
ATOM 740 N N . THR A 1 93 ? -5.180 0.352 -8.670 1.00 94.38 93 THR A N 1
ATOM 741 C CA . THR A 1 93 ? -4.597 0.147 -10.000 1.00 94.38 93 THR A CA 1
ATOM 742 C C . THR A 1 93 ? -3.496 1.151 -10.320 1.00 94.38 93 THR A C 1
ATOM 744 O O . THR A 1 93 ? -3.592 2.344 -10.022 1.00 94.38 93 THR A O 1
ATOM 747 N N . LEU A 1 94 ? -2.432 0.654 -10.957 1.00 96.12 94 LEU A N 1
ATOM 748 C CA . LEU A 1 94 ? -1.358 1.454 -11.563 1.00 96.12 94 LEU A CA 1
ATOM 749 C C . LEU A 1 94 ? -1.411 1.414 -13.100 1.00 96.12 94 LEU A C 1
ATOM 751 O O . LEU A 1 94 ? -0.437 1.799 -13.764 1.00 96.12 94 LEU A O 1
ATOM 755 N N . MET A 1 95 ? -2.524 0.928 -13.666 1.00 94.81 95 MET A N 1
ATOM 756 C CA . MET A 1 95 ? -2.777 0.974 -15.102 1.00 94.81 95 MET A CA 1
ATOM 757 C C . MET A 1 95 ? -2.795 2.419 -15.606 1.00 94.81 95 MET A C 1
ATOM 759 O O . MET A 1 95 ? -3.231 3.348 -14.924 1.00 94.81 95 MET A O 1
ATOM 763 N N . ASP A 1 96 ? -2.321 2.620 -16.832 1.00 93.69 96 ASP A N 1
ATOM 764 C CA . ASP A 1 96 ? -2.482 3.904 -17.499 1.00 93.69 96 ASP A CA 1
ATOM 765 C C . ASP A 1 96 ? -3.952 4.125 -17.896 1.00 93.69 96 ASP A C 1
ATOM 767 O O . ASP A 1 96 ? -4.741 3.188 -18.013 1.00 93.69 96 ASP A O 1
ATOM 771 N N . LYS A 1 97 ? -4.326 5.377 -18.178 1.00 90.25 97 LYS A N 1
ATOM 772 C CA . LYS A 1 97 ? -5.717 5.748 -18.497 1.00 90.25 97 LYS A CA 1
ATOM 773 C C . LYS A 1 97 ? -6.337 4.939 -19.644 1.00 90.25 97 LYS A C 1
ATOM 775 O O . LYS A 1 97 ? -7.550 4.734 -19.650 1.00 90.25 97 LYS A O 1
ATOM 780 N N . SER A 1 98 ? -5.544 4.532 -20.638 1.00 89.88 98 SER A N 1
ATOM 781 C CA . SER A 1 98 ? -6.051 3.814 -21.812 1.00 89.88 98 SER A CA 1
ATOM 782 C C . SER A 1 98 ? -6.353 2.348 -21.503 1.00 89.88 98 SER A C 1
ATOM 784 O O . SER A 1 98 ? -7.307 1.787 -22.045 1.00 89.88 98 SER A O 1
ATOM 786 N N . THR A 1 99 ? -5.574 1.739 -20.608 1.00 93.94 99 THR A N 1
ATOM 787 C CA . THR A 1 99 ? -5.722 0.335 -20.219 1.00 93.94 99 THR A CA 1
ATOM 788 C C . THR A 1 99 ? -6.657 0.159 -19.028 1.00 93.94 99 THR A C 1
ATOM 790 O O . THR A 1 99 ? -7.421 -0.805 -19.025 1.00 93.94 99 THR A O 1
ATOM 793 N N . GLN A 1 100 ? -6.710 1.134 -18.115 1.00 95.25 100 GLN A N 1
ATOM 794 C CA . GLN A 1 100 ? -7.530 1.106 -16.901 1.00 95.25 100 GLN A CA 1
ATOM 795 C C . GLN A 1 100 ? -9.012 0.868 -17.199 1.00 95.25 100 GLN A C 1
ATOM 797 O O . GLN A 1 100 ? -9.616 -0.023 -16.621 1.00 95.25 100 GLN A O 1
ATOM 802 N N . LYS A 1 101 ? -9.610 1.594 -18.156 1.00 92.25 101 LYS A N 1
ATOM 803 C CA . LYS A 1 101 ? -11.035 1.395 -18.485 1.00 92.25 101 LYS A CA 1
ATOM 804 C C . LYS A 1 101 ? -11.329 -0.039 -18.934 1.00 92.25 101 LYS A C 1
ATOM 806 O O . LYS A 1 101 ? -12.407 -0.550 -18.681 1.00 92.25 101 LYS A O 1
ATOM 811 N N . ARG A 1 102 ? -10.408 -0.673 -19.656 1.00 90.56 102 ARG A N 1
ATOM 812 C CA . ARG A 1 102 ? -10.609 -2.042 -20.140 1.00 90.56 102 ARG A CA 1
ATOM 813 C C . ARG A 1 102 ? -10.344 -3.074 -19.045 1.00 90.56 102 ARG A C 1
ATOM 815 O O . ARG A 1 102 ? -11.013 -4.096 -19.050 1.00 90.56 102 ARG A O 1
ATOM 822 N N . GLY A 1 103 ? -9.355 -2.825 -18.189 1.00 89.25 103 GLY A N 1
ATOM 823 C CA . GLY A 1 103 ? -8.968 -3.738 -17.115 1.00 89.25 103 GLY A CA 1
ATOM 824 C C . GLY A 1 103 ? -9.927 -3.710 -15.931 1.00 89.25 103 GLY A C 1
ATOM 825 O O . GLY A 1 103 ? -10.270 -4.768 -15.433 1.00 89.25 103 GLY A O 1
ATOM 826 N N . GLU A 1 104 ? -10.395 -2.521 -15.547 1.00 90.50 104 GLU A N 1
ATOM 827 C CA . GLU A 1 104 ? -11.053 -2.307 -14.253 1.00 90.50 104 GLU A CA 1
ATOM 828 C C . GLU A 1 104 ? -12.572 -2.089 -14.347 1.00 90.50 104 GLU A C 1
ATOM 830 O O . GLU A 1 104 ? -13.246 -2.122 -13.335 1.00 90.50 104 GLU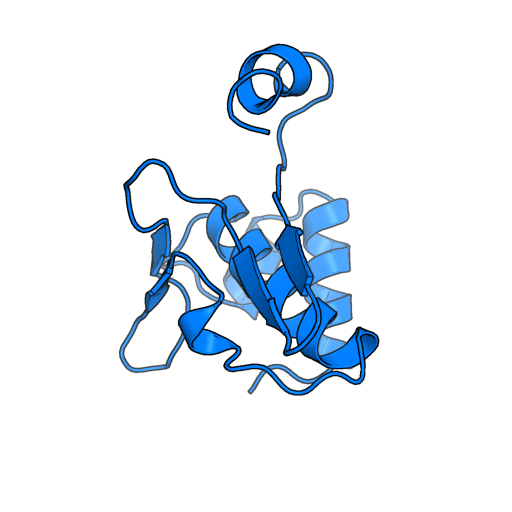 A O 1
ATOM 835 N N . LEU A 1 105 ? -13.159 -1.847 -15.529 1.00 89.12 105 LEU A N 1
ATOM 836 C CA . LEU A 1 105 ? -14.593 -1.493 -15.621 1.00 89.12 105 LEU A CA 1
ATOM 837 C C . LEU A 1 105 ? -15.554 -2.632 -15.250 1.00 89.12 105 LEU A C 1
ATOM 839 O O . LEU A 1 105 ? -16.681 -2.362 -14.857 1.00 89.12 105 LEU A O 1
ATOM 843 N N . GLU A 1 106 ? -15.166 -3.878 -15.506 1.00 88.81 106 GLU A N 1
ATOM 844 C CA . GLU A 1 106 ? -15.979 -5.053 -15.178 1.00 88.81 106 GLU A CA 1
ATOM 845 C C . GLU A 1 106 ? -15.703 -5.606 -13.773 1.00 88.81 106 GLU A C 1
ATOM 847 O O . GLU A 1 106 ? -16.683 -5.915 -13.097 1.00 88.81 106 GLU A O 1
ATOM 852 N N . PRO A 1 107 ? -14.440 -5.695 -13.299 1.00 87.31 107 PRO A N 1
ATOM 853 C CA . PRO A 1 107 ? -14.181 -6.186 -11.946 1.00 87.31 107 PRO A CA 1
ATOM 854 C C . PRO A 1 107 ? -14.486 -5.175 -10.824 1.00 87.31 107 PRO A C 1
ATOM 856 O O . PRO A 1 107 ? -14.617 -5.614 -9.683 1.00 87.31 107 PRO A O 1
ATOM 859 N N . VAL A 1 108 ? -14.615 -3.869 -11.121 1.00 87.81 108 VAL A N 1
ATOM 860 C CA . VAL A 1 108 ? -14.940 -2.792 -10.151 1.00 87.81 108 VAL A CA 1
ATOM 861 C C . VAL A 1 108 ? -16.382 -2.313 -10.299 1.00 87.81 108 VAL A C 1
ATOM 863 O O . VAL A 1 108 ? -17.089 -2.238 -9.267 1.00 87.81 108 VAL A O 1
#

pLDDT: mean 94.26, std 6.02, range [66.12, 98.81]